Protein AF-X1FPV2-F1 (afdb_monomer_lite)

Sequence (149 aa):
MKRGNGLPNGSIIIETNSINNEIIIPGYNILLLVGIGSISFLNFFVIFLCIFDFWNIVANYIALDLPRWLNWIGIVGIWTQDCWGGFVIGYNVNYTPAYKPMKKEYILATGGPYKLVRRPMYISKAFLVIFFFLATGILFTLIGILTWL

pLDDT: mean 74.55, std 14.25, range [28.56, 94.56]

Structure (mmCIF, N/CA/C/O backbone):
data_AF-X1FPV2-F1
#
_entry.id   AF-X1FPV2-F1
#
loop_
_atom_site.group_PDB
_atom_site.id
_atom_site.type_symbol
_atom_site.label_atom_id
_atom_site.label_alt_id
_atom_site.label_comp_id
_atom_site.label_asym_id
_atom_site.label_entity_id
_atom_site.label_seq_id
_atom_site.pdbx_PDB_ins_code
_atom_site.Cartn_x
_atom_site.Cartn_y
_atom_site.Cartn_z
_atom_site.occupancy
_atom_site.B_iso_or_equiv
_atom_site.auth_seq_id
_atom_site.auth_comp_id
_atom_site.auth_asym_id
_atom_site.auth_atom_id
_atom_site.pdbx_PDB_model_num
ATOM 1 N N . MET A 1 1 ? -18.993 18.149 9.358 1.00 35.59 1 MET A N 1
ATOM 2 C CA . MET A 1 1 ? -20.134 17.208 9.438 1.00 35.59 1 MET A CA 1
ATOM 3 C C . MET A 1 1 ? -20.410 16.871 10.895 1.00 35.59 1 MET A C 1
ATOM 5 O O . MET A 1 1 ? -19.534 16.322 11.556 1.00 35.59 1 MET A O 1
ATOM 9 N N . LYS A 1 2 ? -21.586 17.240 11.418 1.00 28.56 2 LYS A N 1
ATOM 10 C CA . LYS A 1 2 ? -22.057 16.770 12.729 1.00 28.56 2 LYS A CA 1
ATOM 11 C C . LYS A 1 2 ? -22.312 15.259 12.600 1.00 28.56 2 LYS A C 1
ATOM 13 O O . LYS A 1 2 ? -23.202 14.871 11.854 1.00 28.56 2 LYS A O 1
ATOM 18 N N . ARG A 1 3 ? -21.484 14.420 13.240 1.00 40.72 3 ARG A N 1
ATOM 19 C CA . ARG A 1 3 ? -21.713 12.966 13.334 1.00 40.72 3 ARG A CA 1
ATOM 20 C C . ARG A 1 3 ? -22.992 12.765 14.150 1.00 40.72 3 ARG A C 1
ATOM 22 O O . ARG A 1 3 ? -22.977 13.017 15.349 1.00 40.72 3 ARG A O 1
ATOM 29 N N . GLY A 1 4 ? -24.093 12.429 13.480 1.00 41.03 4 GLY A N 1
ATOM 30 C CA . GLY A 1 4 ? -25.332 12.013 14.133 1.00 41.03 4 GLY A CA 1
ATOM 31 C C . GLY A 1 4 ? -25.142 10.678 14.852 1.00 41.03 4 GLY A C 1
ATOM 32 O O . GLY A 1 4 ? -24.207 9.941 14.546 1.00 41.03 4 GLY A O 1
ATOM 33 N N . ASN A 1 5 ? -26.048 10.370 15.777 1.00 54.34 5 ASN A N 1
ATOM 34 C CA . ASN A 1 5 ? -26.063 9.191 16.658 1.00 54.34 5 ASN A CA 1
ATOM 35 C C . ASN A 1 5 ? -26.122 7.819 15.939 1.00 54.34 5 ASN A C 1
ATOM 37 O O . ASN A 1 5 ? -26.363 6.800 16.577 1.00 54.34 5 ASN A O 1
ATOM 41 N N . GLY A 1 6 ? -25.938 7.771 14.618 1.00 58.94 6 GLY A N 1
ATOM 42 C CA . GLY A 1 6 ? -25.882 6.540 13.840 1.00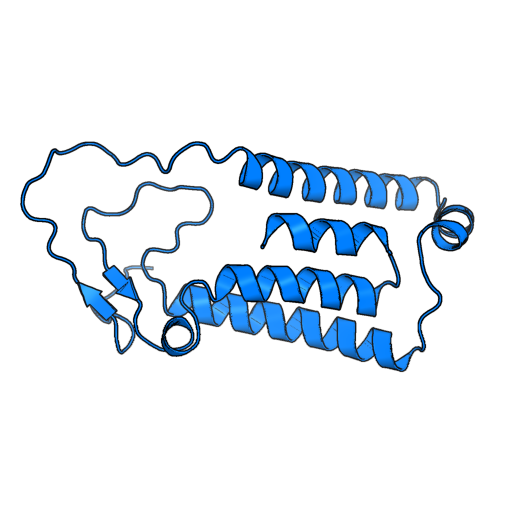 58.94 6 GLY A CA 1
ATOM 43 C C . GLY A 1 6 ? -24.480 5.954 13.884 1.00 58.94 6 GLY A C 1
ATOM 44 O O . GLY A 1 6 ? -23.638 6.290 13.050 1.00 58.94 6 GLY A O 1
ATOM 45 N N . LEU A 1 7 ? -24.216 5.094 14.865 1.00 66.94 7 LEU A N 1
ATOM 46 C CA . LEU A 1 7 ? -23.028 4.255 14.823 1.00 66.94 7 LEU A CA 1
ATOM 47 C C . LEU A 1 7 ? -23.187 3.183 13.727 1.00 66.94 7 LEU A C 1
ATOM 49 O O . LEU A 1 7 ? -24.299 2.698 13.504 1.00 66.94 7 LEU A O 1
ATOM 53 N N . PRO A 1 8 ? -22.107 2.812 13.018 1.00 68.38 8 PRO A N 1
ATOM 54 C CA . PRO A 1 8 ? -22.168 1.767 12.004 1.00 68.38 8 PRO A CA 1
ATOM 55 C C . PRO A 1 8 ? -22.556 0.418 12.628 1.00 68.38 8 PRO A C 1
ATOM 57 O O . PRO A 1 8 ? -22.133 0.085 13.734 1.00 68.38 8 PRO A O 1
ATOM 60 N N . ASN A 1 9 ? -23.342 -0.379 11.898 1.00 69.31 9 ASN A N 1
ATOM 61 C CA . ASN A 1 9 ? -23.853 -1.670 12.371 1.00 69.31 9 ASN A CA 1
ATOM 62 C C . ASN A 1 9 ? -22.734 -2.556 12.943 1.00 69.31 9 ASN A C 1
ATOM 64 O O . ASN A 1 9 ? -21.766 -2.860 12.245 1.00 69.31 9 ASN A O 1
ATOM 68 N N . GLY A 1 10 ? -22.891 -3.017 14.188 1.00 67.69 10 GLY A N 1
ATOM 69 C CA . GLY A 1 10 ? -21.893 -3.835 14.890 1.00 67.69 10 GLY A CA 1
ATOM 70 C C . GLY A 1 10 ? -20.832 -3.032 15.654 1.00 67.69 10 GLY A C 1
ATOM 71 O O . GLY A 1 10 ? -19.781 -3.569 15.992 1.00 67.69 10 GLY A O 1
ATOM 72 N N . SER A 1 11 ? -21.047 -1.749 15.918 1.00 68.88 11 SER A N 1
ATOM 73 C CA . SER A 1 11 ? -20.248 -0.993 16.886 1.00 68.88 11 SER A CA 1
ATOM 74 C C . SER A 1 11 ? -20.657 -1.317 18.327 1.00 68.88 11 SER A C 1
ATOM 76 O O . SER A 1 11 ? -21.852 -1.345 18.624 1.00 68.88 11 SER A O 1
ATOM 78 N N . ILE A 1 12 ? -19.691 -1.479 19.228 1.00 73.38 12 ILE A N 1
ATOM 79 C CA . ILE A 1 12 ? -19.931 -1.633 20.669 1.00 73.38 12 ILE A CA 1
ATOM 80 C C . ILE A 1 12 ? -19.280 -0.444 21.380 1.00 73.38 12 ILE A C 1
ATOM 82 O O . ILE A 1 12 ? -18.083 -0.208 21.212 1.00 73.38 12 ILE A O 1
ATOM 86 N N . ILE A 1 13 ? -20.058 0.322 22.148 1.00 72.44 13 ILE A N 1
ATOM 87 C CA . ILE A 1 13 ? -19.519 1.391 22.998 1.00 72.44 13 ILE A CA 1
ATOM 88 C C . ILE A 1 13 ? -18.882 0.720 24.209 1.00 72.44 13 ILE A C 1
ATOM 90 O O . ILE A 1 13 ? -19.551 -0.013 24.935 1.00 72.44 13 ILE A O 1
ATOM 94 N N . ILE A 1 14 ? -17.589 0.949 24.412 1.00 70.44 14 ILE A N 1
ATOM 95 C CA . ILE A 1 14 ? -16.922 0.542 25.643 1.00 70.44 14 ILE A CA 1
ATOM 96 C C . ILE A 1 14 ? -17.023 1.741 26.584 1.00 70.44 14 ILE A C 1
ATOM 98 O O . ILE A 1 14 ? -16.334 2.743 26.390 1.00 70.44 14 ILE A O 1
ATOM 102 N N . GLU A 1 15 ? -17.923 1.672 27.567 1.00 57.59 15 GLU A N 1
ATOM 103 C CA . GLU A 1 15 ? -17.969 2.654 28.653 1.00 57.59 15 GLU A CA 1
ATOM 104 C C . GLU A 1 15 ? -16.679 2.538 29.467 1.00 57.59 15 GLU A C 1
ATOM 106 O O . GLU A 1 15 ? -16.500 1.637 30.288 1.00 57.59 15 GLU A O 1
ATOM 111 N N . THR A 1 16 ? -15.737 3.443 29.214 1.00 55.22 16 THR A N 1
ATOM 112 C CA . THR A 1 16 ? -14.532 3.564 30.034 1.00 55.22 16 THR A CA 1
ATOM 113 C C . THR A 1 16 ? -14.913 4.236 31.353 1.00 55.22 16 THR A C 1
ATOM 115 O O . THR A 1 16 ? -14.861 5.458 31.483 1.00 55.22 16 THR A O 1
ATOM 118 N N . ASN A 1 17 ? -15.331 3.441 32.339 1.00 46.03 17 ASN A N 1
ATOM 119 C CA . ASN A 1 17 ? -15.473 3.912 33.712 1.00 46.03 17 ASN A CA 1
ATOM 120 C C . ASN A 1 17 ? -14.098 4.346 34.252 1.00 46.03 17 ASN A C 1
ATOM 122 O O . ASN A 1 17 ? -13.197 3.531 34.426 1.00 46.03 17 ASN A O 1
ATOM 126 N N . SER A 1 18 ? -13.958 5.651 34.493 1.00 46.56 18 SER A N 1
ATOM 127 C CA . SER A 1 18 ? -13.145 6.247 35.564 1.00 46.56 18 SER A CA 1
ATOM 128 C C . SER A 1 18 ? -11.723 5.704 35.804 1.00 46.56 18 SER A C 1
ATOM 130 O O . SER A 1 18 ? -11.366 5.435 36.950 1.00 46.56 18 SER A O 1
ATOM 132 N N . ILE A 1 19 ? -10.867 5.609 34.785 1.00 46.88 19 ILE A N 1
ATOM 133 C CA . ILE A 1 19 ? -9.417 5.492 35.018 1.00 46.88 19 ILE A CA 1
ATOM 134 C C . ILE A 1 19 ? -8.735 6.669 34.330 1.00 46.88 19 ILE A C 1
ATOM 136 O O . ILE A 1 19 ? -8.503 6.631 33.132 1.00 46.88 19 ILE A O 1
ATOM 140 N N . ASN A 1 20 ? -8.491 7.711 35.133 1.00 44.84 20 ASN A N 1
ATOM 141 C CA . ASN A 1 20 ? -7.638 8.883 34.920 1.00 44.84 20 ASN A CA 1
ATOM 142 C C . ASN A 1 20 ? -7.761 9.629 33.576 1.00 44.84 20 ASN A C 1
ATOM 144 O O . ASN A 1 20 ? -7.526 9.108 32.495 1.00 44.84 20 ASN A O 1
ATOM 148 N N . ASN A 1 21 ? -8.077 10.924 33.686 1.00 47.09 21 ASN A N 1
ATOM 149 C CA . ASN A 1 21 ? -8.221 11.915 32.612 1.00 47.09 21 ASN A CA 1
ATOM 150 C C . ASN A 1 21 ? -6.911 12.226 31.855 1.00 47.09 21 ASN A C 1
ATOM 152 O O . ASN A 1 21 ? -6.617 13.388 31.570 1.00 47.09 21 ASN A O 1
ATOM 156 N N . GLU A 1 22 ? -6.107 11.229 31.518 1.00 50.62 22 GLU A N 1
ATOM 157 C CA . GLU A 1 22 ? -4.938 11.433 30.681 1.00 50.62 22 GLU A CA 1
ATOM 158 C C . GLU A 1 22 ? -5.351 11.311 29.217 1.00 50.62 22 GLU A C 1
ATOM 160 O O . GLU A 1 22 ? -5.950 10.329 28.778 1.00 50.62 22 GLU A O 1
ATOM 165 N N . ILE A 1 23 ? -5.057 12.360 28.445 1.00 51.19 23 ILE A N 1
ATO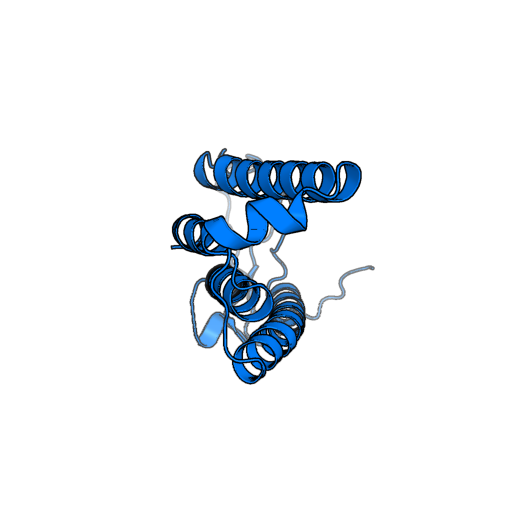M 166 C CA . ILE A 1 23 ? -5.076 12.288 26.989 1.00 51.19 23 ILE A CA 1
ATOM 167 C C . ILE A 1 23 ? -4.119 11.155 26.629 1.00 51.19 23 ILE A C 1
ATOM 169 O O . ILE A 1 23 ? -2.908 11.306 26.770 1.00 51.19 23 ILE A O 1
ATOM 173 N N . ILE A 1 24 ? -4.657 10.021 26.181 1.00 52.75 24 ILE A N 1
ATOM 174 C CA . ILE A 1 24 ? -3.846 8.932 25.646 1.00 52.75 24 ILE A CA 1
ATOM 175 C C . ILE A 1 24 ? -3.250 9.464 24.344 1.00 52.75 24 ILE A C 1
ATOM 177 O O . ILE A 1 24 ? -3.884 9.412 23.288 1.00 52.75 24 ILE A O 1
ATOM 181 N N . ILE A 1 25 ? -2.056 10.049 24.436 1.00 52.22 25 ILE A N 1
ATOM 182 C CA . ILE A 1 25 ? -1.238 10.367 23.275 1.00 52.22 25 ILE A CA 1
ATOM 183 C C . ILE A 1 25 ? -0.855 9.002 22.708 1.00 52.22 25 ILE A C 1
ATOM 185 O O . ILE A 1 25 ? -0.167 8.234 23.386 1.00 52.22 25 ILE A O 1
ATOM 189 N N . PRO A 1 26 ? -1.352 8.635 21.521 1.00 52.84 26 PRO A N 1
ATOM 190 C CA . PRO A 1 26 ? -1.004 7.357 20.928 1.00 52.84 26 PRO A CA 1
ATOM 191 C C . PRO A 1 26 ? 0.521 7.301 20.791 1.00 52.84 26 PRO A C 1
ATOM 193 O O . PRO A 1 26 ? 1.138 8.206 20.230 1.00 52.84 26 PRO A O 1
ATOM 196 N N . GLY A 1 27 ? 1.114 6.273 21.402 1.00 47.06 27 GLY A N 1
ATOM 197 C CA . GLY A 1 27 ? 2.556 6.166 21.585 1.00 47.06 27 GLY A CA 1
ATOM 198 C C . GLY A 1 27 ? 3.326 6.369 20.283 1.00 47.06 27 GLY A C 1
ATOM 199 O O . GLY A 1 27 ? 2.935 5.862 19.228 1.00 47.06 27 GLY A O 1
ATOM 200 N N . TYR A 1 28 ? 4.424 7.118 20.386 1.00 49.47 28 TYR A N 1
ATOM 201 C CA . TYR A 1 28 ? 5.395 7.348 19.322 1.00 49.47 28 TYR A CA 1
ATOM 202 C C . TYR A 1 28 ? 5.843 6.006 18.730 1.00 49.47 28 TYR A C 1
ATOM 204 O O . TYR A 1 28 ? 6.613 5.266 19.340 1.00 49.47 28 TYR A O 1
ATOM 212 N N . ASN A 1 29 ? 5.316 5.658 17.556 1.00 59.38 29 ASN A N 1
ATOM 213 C CA . ASN A 1 29 ? 5.621 4.388 16.916 1.00 59.38 29 ASN A CA 1
ATOM 214 C C . ASN A 1 29 ? 6.707 4.610 15.860 1.00 59.38 29 ASN A C 1
ATOM 216 O O . ASN A 1 29 ? 6.423 5.053 14.746 1.00 59.38 29 ASN A O 1
ATOM 220 N N . ILE A 1 30 ? 7.954 4.298 16.226 1.00 61.19 30 ILE A N 1
ATOM 221 C CA . ILE A 1 30 ? 9.139 4.393 15.355 1.00 61.19 30 ILE A CA 1
ATOM 222 C C . ILE A 1 30 ? 8.892 3.672 14.023 1.00 61.19 30 ILE A C 1
ATOM 224 O O . ILE A 1 30 ? 9.284 4.176 12.976 1.00 61.19 30 ILE A O 1
ATOM 228 N N . LEU A 1 31 ? 8.165 2.550 14.037 1.00 59.44 31 LEU A N 1
ATOM 229 C CA . LEU A 1 31 ? 7.841 1.782 12.834 1.00 59.44 31 LEU A CA 1
ATOM 230 C C . LEU A 1 31 ? 6.977 2.585 11.847 1.00 59.44 31 LEU A C 1
ATOM 232 O O . LEU A 1 31 ? 7.188 2.535 10.638 1.00 59.44 31 LEU A O 1
ATOM 236 N N . LEU A 1 32 ? 6.035 3.378 12.364 1.00 61.28 32 LEU A N 1
ATOM 237 C CA . LEU A 1 32 ? 5.173 4.233 11.551 1.00 61.28 32 LEU A CA 1
ATOM 238 C C . LEU A 1 32 ? 5.929 5.466 11.037 1.00 61.28 32 LEU A C 1
ATOM 240 O O . LEU A 1 32 ? 5.697 5.889 9.908 1.00 61.28 32 LEU A O 1
ATOM 244 N N . LEU A 1 33 ? 6.876 5.999 11.817 1.00 66.69 33 LEU A N 1
ATOM 245 C CA . LEU A 1 33 ? 7.787 7.055 11.363 1.00 66.69 33 LEU A CA 1
ATOM 246 C C . LEU A 1 33 ? 8.694 6.557 10.226 1.00 66.69 33 LEU A C 1
ATOM 248 O O . LEU A 1 33 ? 8.863 7.254 9.230 1.00 66.69 33 LEU A O 1
ATOM 252 N N . VAL A 1 34 ? 9.217 5.332 10.338 1.00 67.62 34 VAL A N 1
ATOM 253 C CA . VAL A 1 34 ? 9.978 4.662 9.271 1.00 67.62 34 VAL A CA 1
ATOM 254 C C . VAL A 1 34 ? 9.094 4.426 8.043 1.00 67.62 34 VAL A C 1
ATOM 256 O O . VAL A 1 34 ? 9.531 4.680 6.922 1.00 67.62 34 VAL A O 1
ATOM 259 N N . GLY A 1 35 ? 7.834 4.024 8.227 1.00 65.19 35 GLY A N 1
ATOM 260 C CA . GLY A 1 35 ? 6.869 3.882 7.133 1.00 65.19 35 GLY A CA 1
ATOM 261 C C . GLY A 1 35 ? 6.589 5.205 6.406 1.00 65.19 35 GLY A C 1
ATOM 262 O O . GLY A 1 35 ? 6.701 5.282 5.186 1.00 65.19 35 GLY A O 1
ATOM 263 N N . ILE A 1 36 ? 6.291 6.282 7.139 1.00 67.19 36 ILE A N 1
ATOM 264 C CA . ILE A 1 36 ? 6.052 7.609 6.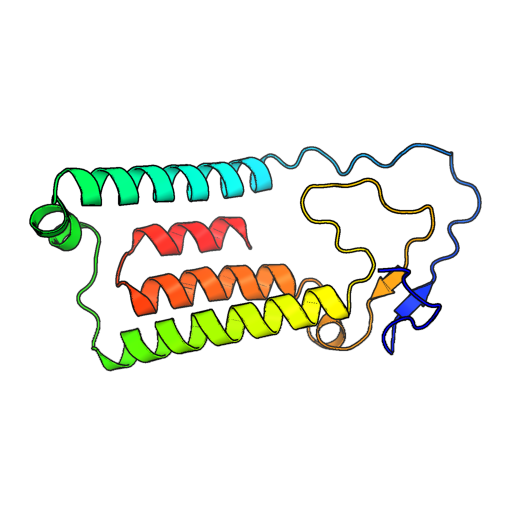542 1.00 67.19 36 ILE A CA 1
ATOM 265 C C . ILE A 1 36 ? 7.330 8.158 5.892 1.00 67.19 36 ILE A C 1
ATOM 267 O O . ILE A 1 36 ? 7.276 8.704 4.787 1.00 67.19 36 ILE A O 1
ATOM 271 N N . GLY A 1 37 ? 8.477 8.002 6.555 1.00 73.44 37 GLY A N 1
ATOM 272 C CA . GLY A 1 37 ? 9.776 8.454 6.063 1.00 73.44 37 GLY A CA 1
ATOM 273 C C . GLY A 1 37 ? 10.199 7.733 4.785 1.00 73.44 37 GLY A C 1
ATOM 274 O O . GLY A 1 37 ? 10.611 8.387 3.832 1.00 73.44 37 GLY A O 1
ATOM 275 N N . SER A 1 38 ? 10.021 6.411 4.722 1.00 66.69 38 SER A N 1
ATOM 276 C CA . SER A 1 38 ? 10.338 5.613 3.529 1.00 66.69 38 SER A CA 1
ATOM 277 C C . SER A 1 38 ? 9.446 5.962 2.337 1.00 66.69 38 SER A C 1
ATOM 279 O O . SER A 1 38 ? 9.962 6.143 1.236 1.00 66.69 38 SER A O 1
ATOM 281 N N . ILE A 1 39 ? 8.137 6.153 2.545 1.00 69.75 39 ILE A N 1
ATOM 282 C CA . ILE A 1 39 ? 7.217 6.600 1.482 1.00 69.75 39 ILE A CA 1
ATOM 283 C C . ILE A 1 39 ? 7.595 8.001 0.987 1.00 69.75 39 ILE A C 1
ATOM 285 O O . ILE A 1 39 ? 7.626 8.254 -0.216 1.00 69.75 39 ILE A O 1
ATOM 289 N N . SER A 1 40 ? 7.914 8.913 1.908 1.00 74.12 40 SER A N 1
ATOM 290 C CA . SER A 1 40 ? 8.315 10.280 1.556 1.00 74.12 40 SER A CA 1
ATOM 291 C C . SER A 1 40 ? 9.625 10.291 0.767 1.00 74.12 40 SER A C 1
ATOM 293 O O . SER A 1 40 ? 9.712 10.957 -0.262 1.00 74.12 40 SER A O 1
ATOM 295 N N . PHE A 1 41 ? 10.618 9.509 1.197 1.00 78.62 41 PHE A N 1
ATOM 296 C CA . PHE A 1 41 ? 11.878 9.332 0.478 1.00 78.62 41 PHE A CA 1
ATOM 297 C C . PHE A 1 41 ? 11.653 8.780 -0.934 1.00 78.62 41 PHE A C 1
ATOM 299 O O . PHE A 1 41 ? 12.195 9.324 -1.892 1.00 78.62 41 PHE A O 1
ATOM 306 N N . LEU A 1 42 ? 10.808 7.754 -1.077 1.00 76.31 42 LEU A N 1
ATOM 307 C CA . LEU A 1 42 ? 10.494 7.158 -2.374 1.00 76.31 42 LEU A CA 1
ATOM 308 C C . LEU A 1 42 ? 9.811 8.167 -3.311 1.00 76.31 42 LEU A C 1
ATOM 310 O O . LEU A 1 42 ? 10.155 8.224 -4.487 1.00 76.31 42 LEU A O 1
ATOM 314 N N . ASN A 1 43 ? 8.930 9.028 -2.793 1.00 74.69 43 ASN A N 1
ATOM 315 C CA . ASN A 1 43 ? 8.338 10.119 -3.575 1.00 74.69 43 ASN A CA 1
ATOM 316 C C . ASN A 1 43 ? 9.383 11.142 -4.041 1.00 74.69 43 ASN A C 1
ATOM 318 O O . ASN A 1 43 ? 9.394 11.498 -5.217 1.00 74.69 43 ASN A O 1
ATOM 322 N N . PHE A 1 44 ? 10.276 11.599 -3.156 1.00 83.62 44 PHE A N 1
ATOM 323 C CA . PHE A 1 44 ? 11.357 12.512 -3.550 1.00 83.62 44 PHE A CA 1
ATOM 324 C C . PHE A 1 44 ? 12.284 11.879 -4.588 1.00 83.62 44 PHE A C 1
ATOM 326 O O . PHE A 1 44 ? 12.669 12.542 -5.549 1.00 83.62 44 PHE A O 1
ATOM 333 N N . PHE A 1 45 ? 12.597 10.595 -4.427 1.00 82.06 45 PHE A N 1
ATOM 334 C CA . PHE A 1 45 ? 13.391 9.834 -5.380 1.00 82.06 45 PHE A CA 1
ATOM 335 C C . PHE A 1 45 ? 12.709 9.750 -6.753 1.00 82.06 45 PHE A C 1
ATOM 337 O O . PHE A 1 45 ? 13.330 10.062 -7.763 1.00 82.06 45 PHE A O 1
ATOM 344 N N . VAL A 1 46 ? 11.416 9.421 -6.800 1.00 80.00 46 VAL A N 1
ATOM 345 C CA . VAL A 1 46 ? 10.619 9.395 -8.040 1.00 80.00 46 VAL A CA 1
ATOM 346 C C . VAL A 1 46 ? 10.582 10.772 -8.708 1.00 80.00 46 VAL A C 1
ATOM 348 O O . VAL A 1 46 ? 10.829 10.871 -9.907 1.00 80.00 46 VAL A O 1
ATOM 351 N N . ILE A 1 47 ? 10.331 11.843 -7.947 1.00 81.62 47 ILE A N 1
ATOM 352 C CA . ILE A 1 47 ? 10.329 13.219 -8.473 1.00 81.62 47 ILE A CA 1
ATOM 353 C C . ILE A 1 47 ? 11.700 13.571 -9.058 1.00 81.62 47 ILE A C 1
ATOM 355 O O . ILE A 1 47 ? 11.773 14.114 -10.158 1.00 81.62 47 ILE A O 1
ATOM 359 N N . PHE A 1 48 ? 12.782 13.231 -8.356 1.00 86.56 48 PHE A N 1
ATOM 360 C CA . PHE A 1 48 ? 14.145 13.430 -8.840 1.00 86.56 48 PHE A CA 1
ATOM 361 C C . PHE A 1 48 ? 14.382 12.690 -10.165 1.00 86.56 48 PHE A C 1
ATOM 363 O O . PHE A 1 48 ? 14.841 13.300 -11.128 1.00 86.56 48 PHE A O 1
ATOM 370 N N . LEU A 1 49 ? 13.999 11.412 -10.261 1.00 82.62 49 LEU A N 1
ATOM 371 C CA . LEU A 1 49 ? 14.116 10.644 -11.506 1.00 82.62 49 LEU A CA 1
ATOM 372 C C . LEU A 1 49 ? 13.321 11.263 -12.662 1.00 82.62 49 LEU A C 1
ATOM 374 O O . LEU A 1 49 ? 13.809 11.260 -13.790 1.00 82.62 49 LEU A O 1
ATOM 378 N N . CYS A 1 50 ? 12.138 11.819 -12.387 1.00 81.06 50 CYS A N 1
ATOM 379 C CA . CYS A 1 50 ? 11.331 12.520 -13.385 1.00 81.06 50 CYS A CA 1
ATOM 380 C C . CYS A 1 50 ? 11.972 13.834 -13.857 1.00 81.06 50 CYS A C 1
ATOM 382 O O . CYS A 1 50 ? 11.925 14.123 -15.047 1.00 81.06 50 CYS A O 1
ATOM 384 N N . ILE A 1 51 ? 12.568 14.628 -12.956 1.00 87.69 51 ILE A N 1
ATOM 385 C CA . ILE A 1 51 ? 13.198 15.918 -13.307 1.00 87.69 51 ILE A CA 1
ATOM 386 C C . ILE A 1 51 ? 14.382 15.717 -14.257 1.00 87.69 51 ILE A C 1
ATOM 388 O O . ILE A 1 51 ? 14.580 16.513 -15.171 1.00 87.69 51 ILE A O 1
ATOM 392 N N . PHE A 1 52 ? 15.165 14.661 -14.038 1.00 88.25 52 PHE A N 1
ATOM 393 C CA . PHE A 1 52 ? 16.386 14.392 -14.799 1.00 88.25 52 PHE A CA 1
ATOM 394 C C . PHE A 1 52 ? 16.217 13.326 -15.895 1.00 88.25 52 PHE A C 1
ATOM 396 O O . PHE A 1 52 ? 17.203 12.944 -16.516 1.00 88.25 52 PHE A O 1
ATOM 403 N N . ASP A 1 53 ? 14.992 12.837 -16.116 1.00 82.50 53 ASP A N 1
ATOM 404 C CA . ASP A 1 53 ? 14.650 11.770 -17.073 1.00 82.50 53 ASP A CA 1
ATOM 405 C C . ASP A 1 53 ? 15.556 10.521 -16.982 1.00 82.50 53 ASP A C 1
ATOM 407 O O . ASP A 1 53 ? 15.889 9.851 -17.962 1.00 82.50 53 ASP A O 1
ATOM 411 N N . PHE A 1 54 ? 15.965 10.165 -15.761 1.00 85.00 54 PHE A N 1
ATOM 412 C CA . PHE A 1 54 ? 16.832 9.004 -15.527 1.00 85.00 54 PHE A CA 1
ATOM 413 C C . PHE A 1 54 ? 16.092 7.664 -15.607 1.00 85.00 54 PHE A C 1
ATOM 415 O O . PHE A 1 54 ? 16.709 6.609 -15.427 1.00 85.00 54 PHE A O 1
ATOM 422 N N . TRP A 1 55 ? 14.790 7.675 -15.904 1.00 79.31 55 TRP A N 1
ATOM 423 C CA . TRP A 1 55 ? 13.961 6.474 -16.002 1.00 79.31 55 TRP A CA 1
ATOM 424 C C . TRP A 1 55 ? 14.525 5.446 -16.976 1.00 79.31 55 TRP A C 1
ATOM 426 O O . TRP A 1 55 ? 14.566 4.266 -16.639 1.00 79.31 55 TRP A O 1
ATOM 436 N N . ASN A 1 56 ? 15.054 5.892 -18.117 1.00 78.31 56 ASN A N 1
ATOM 437 C CA . ASN A 1 56 ? 15.632 5.010 -19.135 1.00 78.31 56 ASN A CA 1
ATOM 438 C C . ASN A 1 56 ? 16.834 4.197 -18.629 1.00 78.31 56 ASN A C 1
ATOM 440 O O . ASN A 1 56 ? 17.100 3.107 -19.129 1.00 78.31 56 ASN A O 1
ATOM 444 N N . ILE A 1 57 ? 17.560 4.711 -17.635 1.00 81.38 57 ILE A N 1
ATOM 445 C CA . ILE A 1 57 ? 18.705 4.024 -17.031 1.00 81.38 57 ILE A CA 1
ATOM 446 C C . ILE A 1 57 ? 18.230 3.209 -15.834 1.00 81.38 57 ILE A C 1
ATOM 448 O O . ILE A 1 57 ? 18.513 2.020 -15.730 1.00 81.38 57 ILE A O 1
ATOM 452 N N . VAL A 1 58 ? 17.492 3.847 -14.929 1.00 79.00 58 VAL A N 1
ATOM 453 C CA . VAL A 1 58 ? 17.162 3.284 -13.621 1.00 79.00 58 VAL A CA 1
ATOM 454 C C . VAL A 1 58 ? 16.150 2.146 -13.729 1.00 79.00 58 VAL A C 1
ATOM 456 O O . VAL A 1 58 ? 16.325 1.135 -13.048 1.00 79.00 58 VAL A O 1
ATOM 459 N N . ALA A 1 59 ? 15.149 2.252 -14.611 1.00 77.06 59 ALA A N 1
ATOM 460 C CA . ALA A 1 59 ? 14.119 1.225 -14.772 1.00 77.06 59 ALA A CA 1
ATOM 461 C C . ALA A 1 59 ? 14.717 -0.154 -15.091 1.00 77.06 59 ALA A C 1
ATOM 463 O O . ALA A 1 59 ? 14.264 -1.144 -14.528 1.00 77.06 59 ALA A O 1
ATOM 464 N N . ASN A 1 60 ? 15.799 -0.215 -15.873 1.00 78.88 60 ASN A N 1
ATOM 465 C CA . ASN A 1 60 ? 16.463 -1.476 -16.221 1.00 78.88 60 ASN A CA 1
ATOM 466 C C . ASN A 1 60 ? 17.083 -2.208 -15.017 1.00 78.88 60 ASN A C 1
ATOM 468 O O . ASN A 1 60 ? 17.306 -3.413 -15.089 1.00 78.88 60 ASN A O 1
ATOM 472 N N . TYR A 1 61 ? 17.380 -1.500 -13.923 1.00 81.44 61 TYR A N 1
ATOM 473 C CA . TYR A 1 61 ? 17.998 -2.086 -12.728 1.00 81.44 61 TYR A CA 1
ATOM 474 C C . TYR A 1 61 ? 17.003 -2.347 -11.598 1.00 81.44 61 TYR A C 1
ATOM 476 O O . TYR A 1 61 ? 17.244 -3.223 -10.768 1.00 81.44 61 TYR A O 1
ATOM 484 N N . ILE A 1 62 ? 15.917 -1.571 -11.524 1.00 82.81 62 ILE A N 1
ATOM 485 C CA . ILE A 1 62 ? 14.988 -1.613 -10.383 1.00 82.81 62 ILE A CA 1
ATOM 486 C C . ILE A 1 62 ? 13.607 -2.168 -10.724 1.00 82.81 6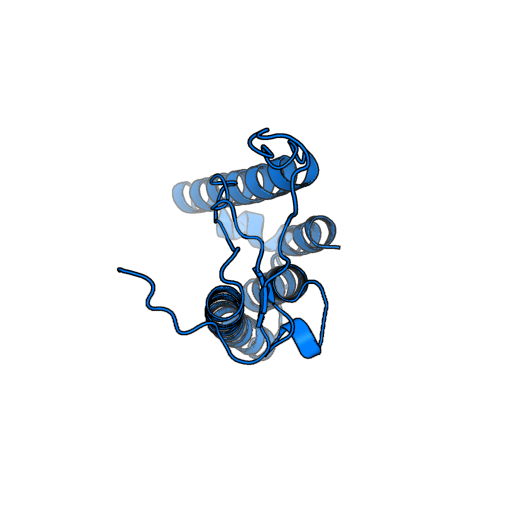2 ILE A C 1
ATOM 488 O O . ILE A 1 62 ? 12.866 -2.533 -9.806 1.00 82.81 62 ILE A O 1
ATOM 492 N N . ALA A 1 63 ? 13.245 -2.194 -12.006 1.00 82.88 63 ALA A N 1
ATOM 493 C CA . ALA A 1 63 ? 11.960 -2.683 -12.467 1.00 82.88 63 ALA A CA 1
ATOM 494 C C . ALA A 1 63 ? 12.119 -4.044 -13.146 1.00 82.88 63 ALA A C 1
ATOM 496 O O . ALA A 1 63 ? 13.050 -4.282 -13.912 1.00 82.88 63 ALA A O 1
ATOM 497 N N . LEU A 1 64 ? 11.189 -4.944 -12.850 1.00 85.69 64 LEU A N 1
ATOM 498 C CA . LEU A 1 64 ? 10.996 -6.165 -13.612 1.00 85.69 64 LEU A CA 1
ATOM 499 C C . LEU A 1 64 ? 10.019 -5.892 -14.746 1.00 85.69 64 LEU A C 1
ATOM 501 O O . LEU A 1 64 ? 8.968 -5.283 -14.536 1.00 85.69 64 LEU A O 1
ATOM 505 N N . ASP A 1 65 ? 10.353 -6.393 -15.930 1.00 85.81 65 ASP A N 1
ATOM 506 C CA . ASP A 1 65 ? 9.475 -6.305 -17.088 1.00 85.81 65 ASP A CA 1
ATOM 507 C C . ASP A 1 65 ? 8.338 -7.328 -16.931 1.00 85.81 65 ASP A C 1
ATOM 509 O O . ASP A 1 65 ? 8.473 -8.521 -17.219 1.00 85.81 65 ASP A O 1
ATOM 513 N N . LEU A 1 66 ? 7.233 -6.874 -16.339 1.00 85.94 66 LEU A N 1
ATOM 514 C CA . LEU A 1 66 ? 6.066 -7.703 -16.070 1.00 85.94 66 LEU A CA 1
ATOM 515 C C . LEU A 1 66 ? 5.167 -7.794 -17.315 1.00 85.94 66 LEU A C 1
ATOM 517 O O . LEU A 1 66 ? 4.955 -6.804 -18.021 1.00 85.94 66 LEU A O 1
ATOM 521 N N . PRO A 1 67 ? 4.543 -8.962 -17.564 1.00 90.75 67 PRO A N 1
ATOM 522 C CA . PRO A 1 67 ? 3.473 -9.086 -18.540 1.00 90.75 67 PRO A CA 1
ATOM 523 C C . PRO A 1 67 ? 2.401 -8.006 -18.358 1.00 90.75 67 PRO A C 1
ATOM 525 O O . PRO A 1 67 ? 1.877 -7.820 -17.262 1.00 90.75 67 PRO A O 1
ATOM 528 N N . ARG A 1 68 ? 1.986 -7.357 -19.453 1.00 90.75 68 ARG A N 1
ATOM 529 C CA . ARG A 1 68 ? 1.037 -6.224 -19.419 1.00 90.75 68 ARG A CA 1
ATOM 530 C C . ARG A 1 68 ? -0.265 -6.509 -18.661 1.00 90.75 68 ARG A C 1
ATOM 532 O O . ARG A 1 68 ? -0.861 -5.591 -18.108 1.00 90.75 68 ARG A O 1
ATOM 539 N N . TRP A 1 69 ? -0.727 -7.759 -18.637 1.00 93.81 69 TRP A N 1
ATOM 540 C CA . TRP A 1 69 ? -1.941 -8.144 -17.913 1.00 93.81 69 TRP A CA 1
ATOM 541 C C . TRP A 1 69 ? -1.784 -8.030 -16.387 1.00 93.81 69 TRP A C 1
ATOM 543 O O . TRP A 1 69 ? -2.748 -7.669 -15.713 1.00 93.81 69 TRP A O 1
ATOM 553 N N . LEU A 1 70 ? -0.581 -8.256 -15.843 1.00 91.12 70 LEU A N 1
ATOM 554 C CA . LEU A 1 70 ? -0.293 -8.048 -14.420 1.00 91.12 70 LEU A CA 1
ATOM 555 C C . LEU A 1 70 ? -0.343 -6.564 -14.054 1.00 91.12 70 LEU A C 1
ATOM 557 O O . LEU A 1 70 ? -0.884 -6.225 -13.002 1.00 91.12 70 LEU A O 1
ATOM 561 N N . ASN A 1 71 ? 0.109 -5.683 -14.950 1.00 91.75 71 ASN A N 1
ATOM 562 C CA . ASN A 1 71 ? 0.040 -4.237 -14.732 1.00 91.75 71 ASN A CA 1
ATOM 563 C C . ASN A 1 71 ? -1.411 -3.771 -14.574 1.00 91.75 71 ASN A C 1
ATOM 565 O O . ASN A 1 71 ? -1.723 -3.008 -13.660 1.00 91.75 71 ASN A O 1
ATOM 569 N N . TRP A 1 72 ? -2.321 -4.290 -15.404 1.00 93.25 72 TRP A N 1
ATOM 570 C CA . TRP A 1 72 ? -3.752 -4.003 -15.282 1.00 93.25 72 TRP A CA 1
ATOM 571 C C . TRP A 1 72 ? -4.347 -4.501 -13.964 1.00 93.25 72 TRP A C 1
ATOM 573 O O . TRP A 1 72 ? -5.127 -3.777 -13.346 1.00 93.25 72 TRP A O 1
ATOM 583 N N . ILE A 1 73 ? -3.951 -5.689 -13.496 1.00 94.56 73 ILE A N 1
ATOM 584 C CA . ILE A 1 73 ? -4.366 -6.197 -12.179 1.00 94.56 73 ILE A CA 1
ATOM 585 C C . ILE A 1 73 ? -3.860 -5.282 -11.065 1.00 94.56 73 ILE A C 1
ATOM 587 O O . ILE A 1 73 ? -4.625 -4.961 -10.157 1.00 94.56 73 ILE A O 1
ATOM 591 N N . GLY A 1 74 ? -2.607 -4.828 -11.142 1.00 91.31 74 GLY A N 1
ATOM 592 C CA . GLY A 1 74 ? -2.048 -3.867 -10.194 1.00 91.31 74 GLY A CA 1
ATOM 593 C C . GLY A 1 74 ? -2.854 -2.570 -10.152 1.00 91.31 74 GLY A C 1
ATOM 594 O O . GLY A 1 74 ? -3.285 -2.147 -9.083 1.00 91.31 74 GLY A O 1
ATOM 595 N N . ILE A 1 75 ? -3.149 -1.983 -11.315 1.00 90.38 75 ILE A N 1
ATOM 596 C CA . ILE A 1 75 ? -3.941 -0.749 -11.414 1.00 90.38 75 ILE A CA 1
ATOM 597 C C . ILE A 1 75 ? -5.332 -0.946 -10.800 1.00 90.38 75 ILE A C 1
ATOM 599 O O . ILE A 1 75 ? -5.720 -0.191 -9.910 1.00 90.38 75 ILE A O 1
ATOM 603 N N . VAL A 1 76 ? -6.073 -1.976 -11.219 1.00 94.56 76 VAL A N 1
ATOM 604 C CA . VAL A 1 76 ? -7.413 -2.272 -10.676 1.00 94.56 76 VAL A CA 1
ATOM 605 C C . VAL A 1 76 ? -7.353 -2.544 -9.168 1.00 94.56 76 VAL A C 1
ATOM 607 O O . VAL A 1 76 ? -8.230 -2.105 -8.418 1.00 94.56 76 VAL A O 1
ATOM 610 N N . GLY A 1 77 ? -6.303 -3.221 -8.707 1.00 91.88 77 GLY A N 1
ATOM 611 C CA . GLY A 1 77 ? -6.054 -3.496 -7.297 1.00 91.88 77 GLY A CA 1
ATOM 612 C C . GLY A 1 77 ? -5.869 -2.228 -6.463 1.00 91.88 77 GLY A C 1
ATOM 613 O O . GLY A 1 77 ? -6.460 -2.131 -5.388 1.00 91.88 77 GLY A O 1
ATOM 614 N N . ILE A 1 78 ? -5.131 -1.231 -6.966 1.00 89.56 78 ILE A N 1
ATOM 615 C CA . ILE A 1 78 ? -4.952 0.073 -6.298 1.00 89.56 78 ILE A CA 1
ATOM 616 C C . ILE A 1 78 ? -6.307 0.766 -6.100 1.00 89.56 78 ILE A C 1
ATOM 618 O O . ILE A 1 78 ? -6.651 1.134 -4.979 1.00 89.56 78 ILE A O 1
ATOM 622 N N . TRP A 1 79 ? -7.126 0.863 -7.149 1.00 91.00 79 TRP A N 1
ATOM 623 C CA . TRP A 1 79 ? -8.458 1.476 -7.040 1.00 91.00 79 TRP A CA 1
ATOM 624 C C . TRP A 1 79 ? -9.368 0.723 -6.063 1.00 91.00 79 TRP A C 1
ATOM 626 O O . TRP A 1 79 ? -10.056 1.326 -5.238 1.00 91.00 79 TRP A O 1
ATOM 636 N N . THR A 1 80 ? -9.332 -0.610 -6.106 1.00 90.56 80 THR A N 1
ATOM 637 C CA . THR A 1 80 ? -10.098 -1.459 -5.182 1.00 90.56 80 THR A CA 1
ATOM 638 C C . THR A 1 80 ? -9.643 -1.252 -3.732 1.00 90.56 80 THR A C 1
ATOM 640 O O . THR A 1 80 ? -10.468 -1.225 -2.813 1.00 90.56 80 THR A O 1
ATOM 643 N N . GLN A 1 81 ? -8.340 -1.056 -3.513 1.00 89.06 81 GLN A N 1
ATOM 644 C CA . GLN A 1 81 ? -7.764 -0.750 -2.205 1.00 89.06 81 GLN A CA 1
ATOM 645 C C . GLN A 1 81 ? -8.271 0.587 -1.665 1.00 89.06 81 GLN A C 1
ATOM 647 O O . GLN A 1 81 ? -8.623 0.656 -0.486 1.00 89.06 81 GLN A O 1
ATOM 652 N N . ASP A 1 82 ? -8.347 1.625 -2.493 1.00 83.81 82 ASP A N 1
ATOM 653 C CA . ASP A 1 82 ? -8.860 2.930 -2.073 1.00 83.81 82 ASP A CA 1
ATOM 654 C C . ASP A 1 82 ? -10.334 2.850 -1.659 1.00 83.81 82 ASP A C 1
ATOM 656 O O . ASP A 1 82 ? -10.710 3.351 -0.592 1.00 83.81 82 ASP A O 1
ATOM 660 N N . CYS A 1 83 ? -11.155 2.124 -2.427 1.00 86.38 83 CYS A N 1
ATOM 661 C CA . CYS A 1 83 ? -12.542 1.841 -2.050 1.00 86.38 83 CYS A CA 1
ATOM 662 C C . CYS A 1 83 ? -12.627 1.095 -0.707 1.00 86.38 83 CYS A C 1
ATOM 664 O O . CYS A 1 83 ? -13.422 1.465 0.163 1.00 86.38 83 CYS A O 1
ATOM 666 N N . TRP A 1 84 ? -11.781 0.081 -0.500 1.00 85.62 84 TRP A N 1
ATOM 667 C CA . TRP A 1 84 ? -11.712 -0.652 0.767 1.00 85.62 84 TRP A CA 1
ATOM 668 C C . TRP A 1 84 ? -11.269 0.240 1.933 1.00 85.62 84 TRP A C 1
ATOM 670 O O . TRP A 1 84 ? -11.849 0.176 3.016 1.00 85.62 84 TRP A O 1
ATOM 680 N N . GLY A 1 85 ? -10.274 1.102 1.722 1.00 81.81 85 GLY A N 1
ATOM 681 C CA . GLY A 1 85 ? -9.810 2.067 2.716 1.00 81.81 85 GLY A CA 1
ATOM 682 C C . GLY A 1 85 ? -10.933 3.007 3.151 1.00 81.81 85 GLY A C 1
ATOM 683 O O . GLY A 1 85 ? -11.166 3.169 4.350 1.00 81.81 85 GLY A O 1
ATOM 684 N N . GLY A 1 86 ? -11.691 3.546 2.192 1.00 80.88 86 GLY A N 1
ATOM 685 C CA . GLY A 1 86 ? -12.889 4.340 2.470 1.00 80.88 86 GLY A CA 1
ATOM 686 C C . GLY A 1 86 ? -13.933 3.565 3.282 1.00 80.88 86 GLY A C 1
ATOM 687 O O . GLY A 1 86 ? -14.457 4.080 4.271 1.00 80.88 86 GLY A O 1
ATOM 688 N N . PHE A 1 87 ? -14.176 2.300 2.930 1.00 81.62 87 PHE A N 1
ATOM 689 C CA . PHE A 1 87 ? -15.105 1.426 3.650 1.00 81.62 87 PHE A CA 1
ATOM 690 C C . PHE A 1 87 ? -14.665 1.162 5.101 1.00 81.62 87 PHE A C 1
ATOM 692 O O . PHE A 1 87 ? -15.466 1.291 6.027 1.00 81.62 87 PHE A O 1
ATOM 699 N N . VAL A 1 88 ? -13.383 0.865 5.331 1.00 83.56 88 VAL A N 1
ATOM 700 C CA . VAL A 1 88 ? -12.818 0.653 6.676 1.00 83.56 88 VAL A CA 1
ATOM 701 C C . VAL A 1 88 ? -12.915 1.917 7.531 1.00 83.56 88 VAL A C 1
ATOM 703 O O . VAL A 1 88 ? -13.306 1.833 8.697 1.00 83.56 88 VAL A O 1
ATOM 706 N N . ILE A 1 89 ? -12.612 3.086 6.959 1.00 79.69 89 ILE A N 1
ATOM 707 C CA . ILE A 1 89 ? -12.739 4.382 7.645 1.00 79.69 89 ILE A CA 1
ATOM 708 C C . ILE A 1 89 ? -14.206 4.670 7.998 1.00 79.69 89 ILE A C 1
ATOM 710 O O . ILE A 1 89 ? -14.481 5.196 9.075 1.00 79.69 89 ILE A O 1
ATOM 714 N N . GLY A 1 90 ? -15.151 4.284 7.136 1.00 77.06 90 GLY A N 1
ATOM 715 C CA . GLY A 1 90 ? -16.585 4.411 7.407 1.00 77.06 90 GLY A CA 1
ATOM 716 C C . GLY A 1 90 ? -17.059 3.588 8.611 1.00 77.06 90 GLY A C 1
ATOM 717 O O . GLY A 1 90 ? -17.884 4.064 9.389 1.00 77.06 90 GLY A O 1
ATOM 718 N N . TYR A 1 91 ? -16.514 2.382 8.803 1.00 77.38 91 TYR A N 1
ATOM 719 C CA . TYR A 1 91 ? -16.861 1.511 9.936 1.00 77.38 91 TYR A CA 1
ATOM 720 C C . TYR A 1 91 ? -16.097 1.839 11.223 1.00 77.38 91 TYR A C 1
ATOM 722 O O . TYR A 1 91 ? -16.607 1.599 12.319 1.00 77.38 91 TYR A O 1
ATOM 730 N N . ASN A 1 92 ? -14.885 2.384 11.120 1.00 76.94 92 ASN A N 1
ATOM 731 C CA . ASN A 1 92 ? -14.083 2.740 12.282 1.00 76.94 92 ASN A CA 1
ATOM 732 C C . ASN A 1 92 ? -14.248 4.214 12.651 1.00 76.94 92 ASN A C 1
ATOM 734 O O . ASN A 1 92 ? -13.491 5.087 12.226 1.00 76.94 92 ASN A O 1
ATOM 738 N N . VAL A 1 93 ? -15.215 4.478 13.523 1.00 71.19 93 VAL A N 1
ATOM 739 C CA . VAL A 1 93 ? -15.512 5.824 14.034 1.00 71.19 93 VAL A CA 1
ATOM 740 C C . VAL A 1 93 ? -14.323 6.421 14.804 1.00 71.19 93 VAL A C 1
ATOM 742 O O . VAL A 1 93 ? -14.144 7.645 14.788 1.00 71.19 93 VAL A O 1
ATOM 745 N N . ASN A 1 94 ? -13.478 5.574 15.401 1.00 71.12 94 ASN A N 1
ATOM 746 C CA . ASN A 1 94 ? -12.273 5.976 16.132 1.00 71.12 94 ASN A CA 1
ATOM 747 C C . ASN A 1 94 ? -11.065 6.213 15.217 1.00 71.12 94 ASN A C 1
ATOM 749 O O . ASN A 1 94 ? -10.004 6.592 15.711 1.00 71.12 94 ASN A O 1
ATOM 753 N N . TYR A 1 95 ? -11.179 5.978 13.905 1.00 70.25 95 TYR A N 1
ATOM 754 C CA . TYR A 1 95 ? -10.068 6.201 12.990 1.00 70.25 95 TYR A CA 1
ATOM 755 C C . TYR A 1 95 ? -9.711 7.690 12.947 1.00 70.25 95 TYR A C 1
ATOM 757 O O . TYR A 1 95 ? -10.447 8.514 12.398 1.00 70.25 95 TYR A O 1
ATOM 765 N N . THR A 1 96 ? -8.564 8.038 13.525 1.00 62.75 96 THR A N 1
ATOM 766 C CA . THR A 1 96 ? -7.976 9.370 13.439 1.00 62.75 96 THR A CA 1
ATOM 767 C C . THR A 1 96 ? -6.728 9.316 12.562 1.00 62.75 96 THR A C 1
ATOM 769 O O . THR A 1 96 ? -5.704 8.768 12.976 1.00 62.75 96 THR A O 1
ATOM 772 N N . PRO A 1 97 ? -6.760 9.888 11.342 1.00 55.97 97 PRO A N 1
ATOM 773 C CA . PRO A 1 97 ? -5.523 10.105 10.610 1.00 55.97 97 PRO A CA 1
ATOM 774 C C . PRO A 1 97 ? -4.640 11.049 11.440 1.00 55.97 97 PRO A C 1
ATOM 776 O O . PRO A 1 97 ? -5.108 12.091 11.909 1.00 55.97 97 PRO A O 1
ATOM 779 N N . ALA A 1 98 ? -3.380 10.657 11.638 1.00 52.88 98 ALA A N 1
ATOM 780 C CA . ALA A 1 98 ? -2.362 11.422 12.360 1.00 52.88 98 ALA A CA 1
ATOM 781 C C . ALA A 1 98 ? -2.645 11.664 13.855 1.00 52.88 98 ALA A C 1
ATOM 783 O O . ALA A 1 98 ? -2.487 12.781 14.341 1.00 52.88 98 ALA A O 1
ATOM 784 N N . TYR A 1 99 ? -3.029 10.618 14.598 1.00 53.28 99 TYR A N 1
ATOM 785 C CA . TYR A 1 99 ? -2.948 10.625 16.067 1.00 53.28 99 TYR A CA 1
ATOM 786 C C . TYR A 1 99 ? -3.752 11.732 16.766 1.00 53.28 99 TYR A C 1
ATOM 788 O O . TYR A 1 99 ? -3.455 12.105 17.901 1.00 53.28 99 TYR A O 1
ATOM 796 N N . LYS A 1 100 ? -4.796 12.259 16.110 1.00 55.50 100 LYS A N 1
ATOM 797 C CA . LYS A 1 100 ? -5.679 13.232 16.756 1.00 55.50 100 LYS A CA 1
ATOM 798 C C . LYS A 1 100 ? -6.274 12.606 18.020 1.00 55.50 100 LYS A C 1
ATOM 800 O O . LYS A 1 100 ? -6.680 11.439 17.964 1.00 55.50 100 LYS A O 1
ATOM 805 N N . PRO A 1 101 ? -6.343 13.366 19.128 1.00 56.59 101 PRO A N 1
ATOM 806 C CA . PRO A 1 101 ? -6.879 12.860 20.380 1.00 56.59 101 PRO A CA 1
ATOM 807 C C . PRO A 1 101 ? -8.300 12.344 20.149 1.00 56.59 101 PRO A C 1
ATOM 809 O O . PRO A 1 101 ? -9.137 13.024 19.544 1.00 56.59 101 PRO A O 1
ATOM 812 N N . MET A 1 102 ? -8.550 11.107 20.581 1.00 58.56 102 MET A N 1
ATOM 813 C CA . MET A 1 102 ? -9.878 10.510 20.510 1.00 58.56 102 MET A CA 1
ATOM 814 C C . MET A 1 102 ? -10.830 11.283 21.429 1.00 58.56 102 MET A C 1
ATOM 816 O O . MET A 1 102 ? -10.437 11.788 22.483 1.00 58.56 102 MET A O 1
ATOM 820 N N . LYS A 1 103 ? -12.101 11.390 21.028 1.00 58.56 103 LYS A N 1
ATOM 821 C CA . LYS A 1 103 ? -13.152 11.820 21.960 1.00 58.56 103 LYS A CA 1
ATOM 822 C C . LYS A 1 103 ? -13.247 10.778 23.081 1.00 58.56 103 LYS A C 1
ATOM 824 O O . LYS A 1 103 ? -12.905 9.625 22.852 1.00 58.56 103 LYS A O 1
ATOM 829 N N . LYS A 1 104 ? -13.698 11.186 24.271 1.00 64.31 104 LYS A N 1
ATOM 830 C CA . LYS A 1 104 ? -13.697 10.416 25.538 1.00 64.31 104 LYS A CA 1
ATOM 831 C C . LYS A 1 104 ? -14.504 9.097 25.537 1.00 64.31 104 LYS A C 1
ATOM 833 O O . LYS A 1 104 ? -14.741 8.526 26.592 1.00 64.31 104 LYS A O 1
ATOM 838 N N . GLU A 1 105 ? -14.923 8.619 24.374 1.00 64.56 105 GLU A N 1
ATOM 839 C CA . GLU A 1 105 ? -15.688 7.397 24.165 1.00 64.56 105 GLU A CA 1
ATOM 840 C C . GLU A 1 105 ? -14.936 6.542 23.147 1.00 64.56 105 GLU A C 1
ATOM 842 O O . GLU A 1 105 ? -14.722 6.959 22.004 1.00 64.56 105 GLU A O 1
ATOM 847 N N . TYR A 1 106 ? -14.515 5.349 23.562 1.00 70.06 106 TYR A N 1
ATOM 848 C CA . TYR A 1 106 ? -13.897 4.389 22.660 1.00 70.06 106 TYR A CA 1
ATOM 849 C C . TYR A 1 106 ? -14.970 3.450 22.107 1.00 70.06 106 TYR A C 1
ATOM 851 O O . TYR A 1 106 ? -15.572 2.658 22.834 1.00 70.06 106 TYR A O 1
ATOM 859 N N . ILE A 1 107 ? -15.211 3.527 20.799 1.00 73.69 107 ILE A N 1
ATOM 860 C CA . ILE A 1 107 ? -16.193 2.678 20.117 1.00 73.69 107 ILE A CA 1
ATOM 861 C C . ILE A 1 107 ? -15.476 1.522 19.419 1.00 73.69 107 ILE A C 1
ATOM 863 O O . ILE A 1 107 ? -14.769 1.727 18.432 1.00 73.69 107 ILE A O 1
ATOM 867 N N . LEU A 1 108 ? -15.653 0.294 19.895 1.00 77.62 108 LEU A N 1
ATOM 868 C CA . LEU A 1 108 ? -15.081 -0.874 19.234 1.00 77.62 108 LEU A CA 1
ATOM 869 C C . LEU A 1 108 ? -15.861 -1.185 17.950 1.00 77.62 108 LEU A C 1
ATOM 871 O O . LEU A 1 108 ? -17.055 -1.485 17.985 1.00 77.62 108 LEU A O 1
ATOM 875 N N . ALA A 1 109 ? -15.176 -1.146 16.807 1.00 76.75 109 ALA A N 1
ATOM 876 C CA . ALA A 1 109 ? -15.740 -1.575 15.533 1.00 76.75 109 ALA A CA 1
ATOM 877 C C . ALA A 1 109 ? -15.685 -3.108 15.430 1.00 76.75 109 ALA A C 1
ATOM 879 O O . ALA A 1 109 ? -14.606 -3.679 15.282 1.00 76.75 109 ALA A O 1
ATOM 880 N N . THR A 1 110 ? -16.840 -3.778 15.487 1.00 79.81 110 THR A N 1
ATOM 881 C CA . THR A 1 110 ? -16.951 -5.237 15.249 1.00 79.81 110 THR A CA 1
ATOM 882 C C . THR A 1 110 ? -17.766 -5.575 13.995 1.00 79.81 110 THR A C 1
ATOM 884 O O . THR A 1 110 ? -17.972 -6.738 13.663 1.00 79.81 110 THR A O 1
ATOM 887 N N . GLY A 1 111 ? -18.225 -4.553 13.269 1.00 79.81 111 GLY A N 1
ATOM 888 C CA . GLY A 1 111 ? -18.996 -4.673 12.034 1.00 79.81 111 GLY A CA 1
ATOM 889 C C . GLY A 1 111 ? -18.166 -4.627 10.750 1.00 79.81 111 GLY A C 1
ATOM 890 O O . GLY A 1 111 ? -17.006 -4.216 10.741 1.00 79.81 111 GLY A O 1
ATOM 891 N N . GLY A 1 112 ? -18.794 -5.023 9.638 1.00 84.12 112 GLY A N 1
ATOM 892 C CA . GLY A 1 112 ? -18.227 -4.900 8.293 1.00 84.12 112 GLY A CA 1
ATOM 893 C C . GLY A 1 112 ? -16.854 -5.580 8.148 1.00 84.12 112 GLY A C 1
ATOM 894 O O . GLY A 1 112 ? 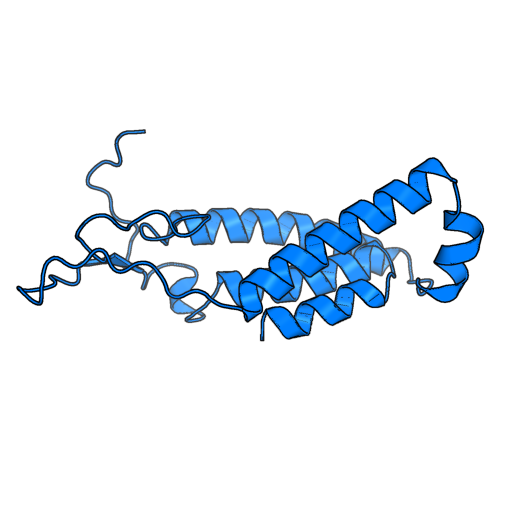-16.738 -6.768 8.458 1.00 84.12 112 GLY A O 1
ATOM 895 N N . PRO A 1 113 ? -15.804 -4.861 7.706 1.00 83.56 113 PRO A N 1
ATOM 896 C CA . PRO A 1 113 ? -14.487 -5.446 7.442 1.00 83.56 113 PRO A CA 1
ATOM 897 C C . PRO A 1 113 ? -13.786 -5.938 8.720 1.00 83.56 113 PRO A C 1
ATOM 899 O O . PRO A 1 113 ? -12.938 -6.827 8.656 1.00 83.56 113 PRO A O 1
ATOM 902 N N . TYR A 1 114 ? -14.183 -5.418 9.888 1.00 83.25 114 TYR A N 1
ATOM 903 C CA . TYR A 1 114 ? -13.660 -5.835 11.191 1.00 83.25 114 TYR A CA 1
ATOM 904 C C . TYR A 1 114 ? -14.179 -7.207 11.652 1.00 83.25 114 TYR A C 1
ATOM 906 O O . TYR A 1 114 ? -13.606 -7.785 12.573 1.00 83.25 114 TYR A O 1
ATOM 914 N N . LYS A 1 115 ? -15.213 -7.769 10.998 1.00 85.38 115 LYS A N 1
ATOM 915 C CA . LYS A 1 115 ? -15.642 -9.165 11.221 1.00 85.38 115 LYS A CA 1
ATOM 916 C C . LYS A 1 115 ? -14.668 -10.180 10.637 1.00 85.38 115 LYS A C 1
ATOM 918 O O . LYS A 1 115 ? -14.546 -11.280 11.161 1.00 85.38 115 LYS A O 1
ATOM 923 N N . LEU A 1 116 ? -14.022 -9.820 9.530 1.00 85.94 116 LEU A N 1
ATOM 924 C CA . LEU A 1 116 ? -13.140 -10.720 8.794 1.00 85.94 116 LEU A CA 1
ATOM 925 C C . LEU A 1 116 ? -11.743 -10.720 9.404 1.00 85.94 116 LEU A C 1
ATOM 927 O O . LEU A 1 116 ? -11.154 -11.777 9.606 1.00 85.94 116 LEU A O 1
ATOM 931 N N . VAL A 1 117 ? -11.213 -9.533 9.715 1.00 85.75 117 VAL A N 1
ATOM 932 C CA . VAL A 1 117 ? -9.874 -9.400 10.291 1.00 85.75 117 VAL A CA 1
ATOM 933 C C . VAL A 1 117 ? -9.816 -8.260 11.300 1.00 85.75 117 VAL A C 1
ATOM 935 O O . VAL A 1 117 ? -10.445 -7.223 11.121 1.00 85.75 117 VAL A O 1
ATOM 938 N N . ARG A 1 118 ? -8.989 -8.414 12.342 1.00 83.12 118 ARG A N 1
ATOM 939 C CA . ARG A 1 118 ? -8.806 -7.412 13.409 1.00 83.12 118 ARG A CA 1
ATOM 940 C C . ARG A 1 118 ? -8.183 -6.096 12.923 1.00 83.12 118 ARG A C 1
ATOM 942 O O . ARG A 1 118 ? -8.443 -5.048 13.504 1.00 83.12 118 ARG A O 1
ATOM 949 N N . ARG A 1 119 ? -7.333 -6.140 11.888 1.00 82.56 119 ARG A N 1
ATOM 950 C CA . ARG A 1 119 ? -6.601 -4.975 11.348 1.00 82.56 119 ARG A CA 1
ATOM 951 C C . ARG A 1 119 ? -6.801 -4.844 9.830 1.00 82.56 119 ARG A C 1
ATOM 953 O O . ARG A 1 119 ? -5.841 -4.971 9.071 1.00 82.56 119 ARG A O 1
ATOM 960 N N . PRO A 1 120 ? -8.034 -4.575 9.364 1.00 85.25 120 PRO A N 1
ATOM 961 C CA . PRO A 1 120 ? -8.353 -4.596 7.937 1.00 85.25 120 PRO A CA 1
ATOM 962 C C . PRO A 1 120 ? -7.613 -3.505 7.147 1.00 85.25 120 PRO A C 1
ATOM 964 O O . PRO A 1 120 ? -7.306 -3.703 5.975 1.00 85.25 120 PRO A O 1
ATOM 967 N N . MET A 1 121 ? -7.278 -2.376 7.786 1.00 82.75 121 MET A N 1
ATOM 968 C CA . MET A 1 121 ? -6.513 -1.298 7.151 1.00 82.75 121 MET A CA 1
ATOM 969 C C . MET A 1 121 ? -5.060 -1.697 6.869 1.00 82.75 121 MET A C 1
ATOM 971 O O . MET A 1 121 ? -4.540 -1.373 5.811 1.00 82.75 121 MET A O 1
ATOM 975 N N . TYR A 1 122 ? -4.399 -2.415 7.782 1.00 82.19 122 TYR A N 1
ATOM 976 C CA . TYR A 1 122 ? -2.990 -2.795 7.601 1.00 82.19 122 TYR A CA 1
ATOM 977 C C . TYR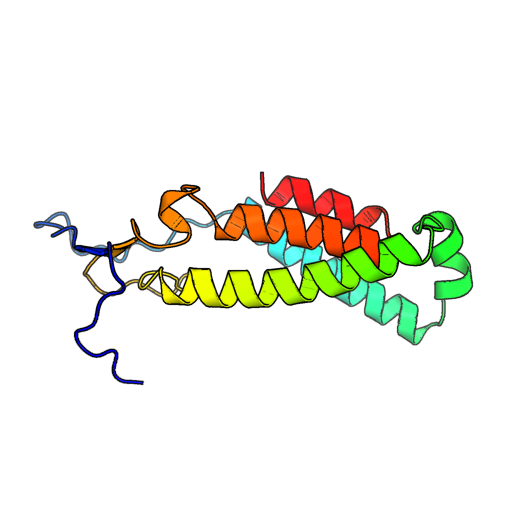 A 1 122 ? -2.842 -3.846 6.511 1.00 82.19 122 TYR A C 1
ATOM 979 O O . TYR A 1 122 ? -1.994 -3.707 5.640 1.00 82.19 122 TYR A O 1
ATOM 987 N N . ILE A 1 123 ? -3.750 -4.822 6.485 1.00 85.19 123 ILE A N 1
ATOM 988 C CA . ILE A 1 123 ? -3.822 -5.807 5.403 1.00 85.19 123 ILE A CA 1
ATOM 989 C C . ILE A 1 123 ? -4.032 -5.107 4.062 1.00 85.19 123 ILE A C 1
ATOM 991 O O . ILE A 1 123 ? -3.316 -5.373 3.103 1.00 85.19 123 ILE A O 1
ATOM 995 N N . SER A 1 124 ? -4.965 -4.155 4.010 1.00 85.69 124 SER A N 1
ATOM 996 C CA . SER A 1 124 ? -5.210 -3.360 2.808 1.00 85.69 124 SER A CA 1
ATOM 997 C C . SER A 1 124 ? -3.965 -2.594 2.346 1.00 85.69 124 SER A C 1
ATOM 999 O O . SER A 1 124 ? -3.689 -2.552 1.150 1.00 85.69 124 SER A O 1
ATOM 1001 N N . LYS A 1 125 ? -3.175 -2.037 3.273 1.00 83.50 125 LYS A N 1
ATOM 1002 C CA . LYS A 1 125 ? -1.916 -1.350 2.949 1.00 83.50 125 LYS A CA 1
ATOM 1003 C C . LYS A 1 125 ? -0.791 -2.299 2.536 1.00 83.50 125 LYS A C 1
ATOM 1005 O O . LYS A 1 125 ? -0.047 -1.955 1.626 1.00 83.50 125 LYS A O 1
ATOM 1010 N N . ALA A 1 126 ? -0.718 -3.505 3.091 1.00 84.88 126 ALA A N 1
ATOM 1011 C CA . ALA A 1 126 ? 0.194 -4.536 2.598 1.00 84.88 126 ALA A CA 1
ATOM 1012 C C . ALA A 1 126 ? -0.149 -4.945 1.151 1.00 84.88 126 ALA A C 1
ATOM 1014 O O . ALA A 1 126 ? 0.733 -4.990 0.295 1.00 84.88 126 ALA A O 1
ATOM 1015 N N . PHE A 1 127 ? -1.434 -5.153 0.843 1.00 88.88 127 PHE A N 1
ATOM 1016 C CA . PHE A 1 127 ? -1.882 -5.429 -0.528 1.00 88.88 127 PHE A CA 1
ATOM 1017 C C . PHE A 1 127 ? -1.656 -4.251 -1.477 1.00 88.88 127 PHE A C 1
ATOM 1019 O O . PHE A 1 127 ? -1.298 -4.479 -2.628 1.00 88.88 127 PHE A O 1
ATOM 1026 N N . LEU A 1 128 ? -1.796 -3.005 -1.006 1.00 87.88 128 LEU A N 1
ATOM 1027 C CA . LEU A 1 128 ? -1.479 -1.817 -1.805 1.00 87.88 128 LEU A CA 1
ATOM 1028 C C . LEU A 1 128 ? -0.054 -1.883 -2.354 1.00 87.88 128 LEU A C 1
ATOM 1030 O O . LEU A 1 128 ? 0.164 -1.602 -3.527 1.00 87.88 128 LEU A O 1
ATOM 1034 N N . VAL A 1 129 ? 0.904 -2.277 -1.514 1.00 87.38 129 VAL A N 1
ATOM 1035 C CA . VAL A 1 129 ? 2.308 -2.407 -1.911 1.00 87.38 129 VAL A CA 1
ATOM 1036 C C . VAL A 1 129 ? 2.477 -3.457 -3.014 1.00 87.38 129 VAL A C 1
ATOM 1038 O O . VAL A 1 129 ? 3.181 -3.212 -3.992 1.00 87.38 129 VAL A O 1
ATOM 1041 N N . ILE A 1 130 ? 1.783 -4.592 -2.900 1.00 89.81 130 ILE A N 1
ATOM 1042 C CA . ILE A 1 130 ? 1.781 -5.639 -3.931 1.00 89.81 130 ILE A CA 1
ATOM 1043 C C . ILE A 1 130 ? 1.174 -5.108 -5.233 1.00 89.81 130 ILE A C 1
ATOM 1045 O O . ILE A 1 130 ? 1.735 -5.317 -6.303 1.00 89.81 130 ILE A O 1
ATOM 1049 N N . PHE A 1 131 ? 0.050 -4.394 -5.167 1.00 90.94 131 PHE A N 1
ATOM 1050 C CA . PHE A 1 131 ? -0.587 -3.828 -6.354 1.00 90.94 131 PHE A CA 1
ATOM 1051 C C . PHE A 1 131 ? 0.264 -2.741 -7.017 1.00 90.94 131 PHE A C 1
ATOM 1053 O O . PHE A 1 131 ? 0.320 -2.690 -8.244 1.00 90.94 131 PHE A O 1
ATOM 1060 N N . PHE A 1 132 ? 0.990 -1.936 -6.237 1.00 88.00 132 PHE A N 1
ATOM 1061 C CA . PHE A 1 132 ? 1.988 -1.001 -6.760 1.00 88.00 132 PHE A CA 1
ATOM 1062 C C . PHE A 1 132 ? 3.123 -1.719 -7.484 1.00 88.00 132 PHE A C 1
ATOM 1064 O O . PHE A 1 132 ? 3.478 -1.316 -8.592 1.00 88.00 132 PHE A O 1
ATOM 1071 N N . PHE A 1 133 ? 3.661 -2.794 -6.900 1.00 90.06 133 PHE A N 1
ATOM 1072 C CA . PHE A 1 133 ? 4.649 -3.632 -7.574 1.00 90.06 133 PHE A CA 1
ATOM 1073 C C . PHE A 1 133 ? 4.094 -4.186 -8.887 1.00 90.06 133 PHE A C 1
ATOM 1075 O O . PHE A 1 133 ? 4.732 -4.042 -9.921 1.00 90.06 133 PHE A O 1
ATOM 1082 N N . LEU A 1 134 ? 2.886 -4.755 -8.876 1.00 91.31 134 LEU A N 1
ATOM 1083 C CA . LEU A 1 134 ? 2.268 -5.303 -10.083 1.00 91.31 134 LEU A CA 1
ATOM 1084 C C . LEU A 1 134 ? 2.032 -4.234 -11.153 1.00 91.31 134 LEU A C 1
ATOM 1086 O O . LEU A 1 134 ? 2.235 -4.513 -12.324 1.00 91.31 134 LEU A O 1
ATOM 1090 N N . ALA A 1 135 ? 1.635 -3.020 -10.767 1.00 87.06 135 ALA A N 1
ATOM 1091 C CA . ALA A 1 135 ? 1.373 -1.927 -11.700 1.00 87.06 135 ALA A CA 1
ATOM 1092 C C . ALA A 1 135 ? 2.649 -1.350 -12.334 1.00 87.06 135 ALA A C 1
ATOM 1094 O O . ALA A 1 135 ? 2.603 -0.876 -13.467 1.00 87.06 135 ALA A O 1
ATOM 1095 N N . THR A 1 136 ? 3.764 -1.349 -11.597 1.00 84.12 136 THR A N 1
ATOM 1096 C CA . THR A 1 136 ? 4.984 -0.605 -11.968 1.00 84.12 136 THR A CA 1
ATOM 1097 C C . THR A 1 136 ? 6.198 -1.484 -12.261 1.00 84.12 136 THR A C 1
ATOM 1099 O O . THR A 1 136 ? 7.162 -1.006 -12.847 1.00 84.12 136 THR A O 1
ATOM 1102 N N . GLY A 1 137 ? 6.195 -2.742 -11.823 1.00 84.25 137 GLY A N 1
ATOM 1103 C CA . GLY A 1 137 ? 7.345 -3.645 -11.864 1.00 84.25 137 GLY A CA 1
ATOM 1104 C C . GLY A 1 137 ? 8.462 -3.308 -10.869 1.00 84.25 137 GLY A C 1
ATOM 1105 O O . GLY A 1 137 ? 9.433 -4.055 -10.783 1.00 84.25 137 GLY A O 1
ATOM 1106 N N . ILE A 1 138 ? 8.360 -2.214 -10.102 1.00 85.56 138 ILE A N 1
ATOM 1107 C CA . ILE A 1 138 ? 9.460 -1.701 -9.269 1.00 85.56 138 ILE A CA 1
ATOM 1108 C C . ILE A 1 138 ? 9.636 -2.561 -8.014 1.00 85.56 138 ILE A C 1
ATOM 1110 O O . ILE A 1 138 ? 8.835 -2.483 -7.080 1.00 85.56 138 ILE A O 1
ATOM 1114 N N . LEU A 1 139 ? 10.732 -3.318 -7.938 1.00 83.00 139 LEU A N 1
ATOM 1115 C CA . LEU A 1 139 ? 11.020 -4.251 -6.840 1.00 83.00 139 LEU A CA 1
ATOM 1116 C C . LEU A 1 139 ? 11.098 -3.577 -5.465 1.00 83.00 139 LEU A C 1
ATOM 1118 O O . LEU A 1 139 ? 10.632 -4.138 -4.475 1.00 83.00 139 LEU A O 1
ATOM 1122 N N . PHE A 1 140 ? 11.634 -2.355 -5.396 1.00 79.38 140 PHE A N 1
ATOM 1123 C CA . PHE A 1 140 ? 11.776 -1.612 -4.137 1.00 79.38 140 PHE A CA 1
ATOM 1124 C C . PHE A 1 140 ? 10.451 -1.357 -3.425 1.00 79.38 140 PHE A C 1
ATOM 1126 O O . PHE A 1 140 ? 10.436 -1.233 -2.200 1.00 79.38 140 PHE A O 1
ATOM 1133 N N . THR A 1 141 ? 9.339 -1.316 -4.163 1.00 78.44 141 THR A N 1
ATOM 1134 C CA . THR A 1 141 ? 8.021 -1.150 -3.548 1.00 78.44 141 THR A CA 1
ATOM 1135 C C . THR A 1 141 ? 7.742 -2.277 -2.552 1.00 78.44 141 THR A C 1
ATOM 1137 O O . THR A 1 141 ? 7.276 -1.987 -1.455 1.00 78.44 141 THR A O 1
ATOM 1140 N N . LEU A 1 142 ? 8.148 -3.522 -2.842 1.00 81.12 142 LEU A N 1
ATOM 1141 C CA . LEU A 1 142 ? 7.893 -4.701 -2.002 1.00 81.12 142 LEU A CA 1
ATOM 1142 C C . LEU A 1 142 ? 8.514 -4.624 -0.601 1.00 81.12 142 LEU A C 1
ATOM 1144 O O . LEU A 1 142 ? 7.969 -5.221 0.328 1.00 81.12 142 LEU A O 1
ATOM 1148 N N . ILE A 1 143 ? 9.584 -3.845 -0.404 1.00 79.00 143 ILE A N 1
ATOM 1149 C CA . ILE A 1 143 ? 10.155 -3.595 0.934 1.00 79.00 143 ILE A CA 1
ATOM 1150 C C . ILE A 1 143 ? 9.098 -2.972 1.859 1.00 79.00 143 ILE A C 1
ATOM 1152 O O . ILE A 1 143 ? 9.067 -3.256 3.057 1.00 79.00 143 ILE A O 1
ATOM 1156 N N . GLY A 1 144 ? 8.170 -2.193 1.296 1.00 72.12 144 GLY A N 1
ATOM 1157 C CA . GLY A 1 144 ? 7.058 -1.595 2.024 1.00 72.12 144 GLY A CA 1
ATOM 1158 C C . GLY A 1 144 ? 6.176 -2.616 2.749 1.00 72.12 144 GLY A C 1
ATOM 1159 O O . GLY A 1 144 ? 5.625 -2.280 3.795 1.00 72.12 144 GLY A O 1
ATOM 1160 N N . ILE A 1 145 ? 6.078 -3.866 2.276 1.00 77.38 145 ILE A N 1
ATOM 1161 C CA . ILE A 1 145 ? 5.270 -4.918 2.926 1.00 77.38 145 ILE A CA 1
ATOM 1162 C C . ILE A 1 145 ? 5.730 -5.149 4.371 1.00 77.38 145 ILE A C 1
ATOM 1164 O O . ILE A 1 145 ? 4.895 -5.304 5.260 1.00 77.38 145 ILE A O 1
ATOM 1168 N N . LEU A 1 146 ? 7.042 -5.088 4.625 1.00 75.88 146 LEU A N 1
ATOM 1169 C CA . LEU A 1 146 ? 7.627 -5.308 5.952 1.00 75.88 146 LEU A CA 1
ATOM 1170 C C . LEU A 1 146 ? 7.192 -4.264 6.986 1.00 75.88 146 LEU A C 1
ATOM 1172 O O . LEU A 1 146 ? 7.280 -4.519 8.180 1.00 75.88 146 LEU A O 1
ATOM 1176 N N . THR A 1 147 ? 6.714 -3.098 6.546 1.00 70.75 147 THR A N 1
ATOM 1177 C CA . THR A 1 147 ? 6.222 -2.051 7.455 1.00 70.75 147 THR A CA 1
ATOM 1178 C C . THR A 1 147 ? 4.775 -2.274 7.906 1.00 70.75 147 THR A C 1
ATOM 1180 O O . THR A 1 147 ? 4.317 -1.602 8.831 1.00 70.75 147 THR A O 1
ATOM 1183 N N . TRP A 1 148 ? 4.057 -3.209 7.271 1.00 68.81 148 TRP A N 1
ATOM 1184 C CA . TRP A 1 148 ? 2.632 -3.469 7.508 1.00 68.81 148 TRP A CA 1
ATOM 1185 C C . TRP A 1 148 ? 2.324 -4.856 8.092 1.00 68.81 148 TRP A C 1
ATOM 1187 O O . TRP A 1 148 ? 1.172 -5.087 8.475 1.00 68.81 148 TRP A O 1
ATOM 1197 N N . LEU A 1 149 ? 3.319 -5.752 8.147 1.00 62.84 149 LEU A N 1
ATOM 1198 C CA . LEU A 1 149 ? 3.280 -7.022 8.887 1.00 62.84 149 LEU A CA 1
ATOM 1199 C C . LEU A 1 149 ? 3.455 -6.768 10.391 1.00 62.84 149 LEU A C 1
ATOM 1201 O O . LEU A 1 149 ? 2.639 -7.316 11.169 1.00 62.84 149 LEU A O 1
#

Organism: NCBI:txid412755

Radius of gyration: 19.37 Å; chains: 1; bounding box: 45×28×55 Å

Secondary structure (DSSP, 8-state):
----S-PPTTEEEE---SS----------HHHHHHHHHHHHHHHHHHHHHHTTTHHHHHHHHB----HHHHHHHHHHHHHHHHHHHHHHHH-TT--TT-PPPPS-EEEE-SGGGGT-S-HHHHHHHHHHHHHHHHH-BGGGGGGGGGT-

Foldseek 3Di:
DPDPPDADPQKDWDPPPDDDPDQPQPDDDVLVVVLVVVVVVVVVVVVVCVVVVCCVPVCVPFFDPDDPVLLVVLVVLLVVLVVQLVVVCSQQPQDDDPRDGGDPIHIDRCDDQCVVDVCSNLVSQLSNLVSVCSNTRGNVSNVSNVSSD